Protein AF-A0A6S7IQY2-F1 (afdb_monomer)

Structure (mmCIF, N/CA/C/O backbone):
data_AF-A0A6S7IQY2-F1
#
_entry.id   AF-A0A6S7IQY2-F1
#
loop_
_atom_site.group_PDB
_atom_site.id
_atom_site.type_symbol
_atom_site.label_atom_id
_atom_site.label_alt_id
_atom_site.label_comp_id
_atom_site.label_asym_id
_atom_site.label_entity_id
_atom_site.label_seq_id
_atom_site.pdbx_PDB_ins_code
_atom_site.Cartn_x
_atom_site.Cartn_y
_atom_site.Cartn_z
_atom_site.occupancy
_atom_site.B_iso_or_equiv
_atom_site.auth_seq_id
_atom_site.auth_comp_id
_atom_site.auth_asym_id
_atom_site.auth_atom_id
_atom_site.pdbx_PDB_model_num
ATOM 1 N N . ASN A 1 1 ? -14.736 22.267 6.119 1.00 35.53 1 ASN A N 1
ATOM 2 C CA . ASN A 1 1 ? -13.505 21.444 6.085 1.00 35.53 1 ASN A CA 1
ATOM 3 C C . ASN A 1 1 ? -13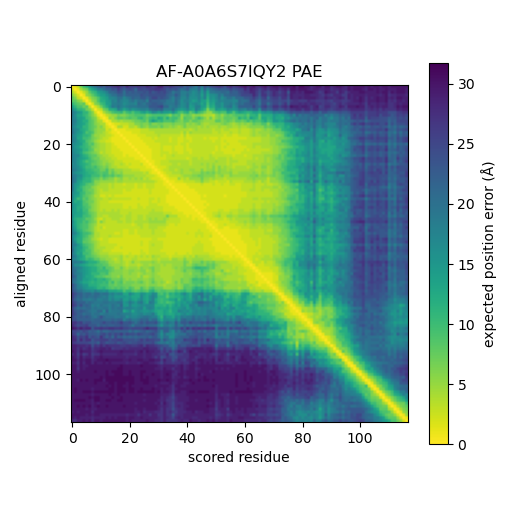.407 20.622 7.362 1.00 35.53 1 ASN A C 1
ATOM 5 O O . ASN A 1 1 ? -12.693 20.996 8.280 1.00 35.53 1 ASN A O 1
ATOM 9 N N . GLY A 1 2 ? -14.221 19.568 7.465 1.00 40.78 2 GLY A N 1
ATOM 10 C CA . GLY A 1 2 ? -14.308 18.731 8.662 1.00 40.78 2 GLY A CA 1
ATOM 11 C C . GLY A 1 2 ? -13.329 17.567 8.579 1.00 40.78 2 GLY A C 1
ATOM 12 O O . GLY A 1 2 ? -13.405 16.762 7.654 1.00 40.78 2 GLY A O 1
ATOM 13 N N . PHE A 1 3 ? -12.410 17.485 9.535 1.00 45.97 3 PHE A N 1
ATOM 14 C CA . PHE A 1 3 ? -11.547 16.324 9.718 1.00 45.97 3 PHE A CA 1
ATOM 15 C C . PHE A 1 3 ? -12.409 15.191 10.295 1.00 45.97 3 PHE A C 1
ATOM 17 O O . PHE A 1 3 ? -12.809 15.236 11.458 1.00 45.97 3 PHE A O 1
ATOM 24 N N . VAL A 1 4 ? -12.781 14.213 9.465 1.00 56.44 4 VAL A N 1
ATOM 25 C CA . VAL A 1 4 ? -13.606 13.074 9.889 1.00 56.44 4 VAL A CA 1
ATOM 26 C C . VAL A 1 4 ? -12.764 12.185 10.803 1.00 56.44 4 VAL A C 1
ATOM 28 O O . VAL A 1 4 ? -11.882 11.456 10.348 1.00 56.44 4 VAL A O 1
ATOM 31 N N . PHE A 1 5 ? -13.028 12.236 12.108 1.00 50.81 5 PHE A N 1
ATOM 32 C CA . PHE A 1 5 ? -12.483 11.268 13.054 1.00 50.81 5 PHE A CA 1
ATOM 33 C C . PHE A 1 5 ? -13.099 9.899 12.759 1.00 50.81 5 PHE A C 1
ATOM 35 O O . PHE A 1 5 ? -14.252 9.627 13.087 1.00 50.81 5 PHE A O 1
ATOM 42 N N . ILE A 1 6 ? -12.329 9.024 12.116 1.00 59.34 6 ILE A N 1
ATOM 43 C CA . ILE A 1 6 ? -12.748 7.647 11.863 1.00 59.34 6 ILE A CA 1
ATOM 44 C C . ILE A 1 6 ? -12.847 6.926 13.213 1.00 59.34 6 ILE A C 1
ATOM 46 O O . ILE A 1 6 ? -11.832 6.697 13.877 1.00 59.34 6 ILE A O 1
ATOM 50 N N . SER A 1 7 ? -14.070 6.573 13.623 1.00 58.72 7 SER A N 1
ATOM 51 C CA . SER A 1 7 ? -14.320 5.878 14.889 1.00 58.72 7 SER A CA 1
ATOM 52 C C . SER A 1 7 ? -13.473 4.602 14.978 1.00 58.72 7 SER A C 1
ATOM 54 O O . SER A 1 7 ? -13.370 3.823 14.022 1.00 58.72 7 SER A O 1
ATOM 56 N N . LYS A 1 8 ? -12.834 4.368 16.131 1.00 62.19 8 LYS A N 1
ATOM 57 C CA . LYS A 1 8 ? -12.002 3.184 16.389 1.00 62.19 8 LYS A CA 1
ATOM 58 C C . LYS A 1 8 ? -12.862 1.936 16.647 1.00 62.19 8 LYS A C 1
ATOM 60 O O . LYS A 1 8 ? -12.675 1.263 17.643 1.00 62.19 8 LYS A O 1
ATOM 65 N N . GLY A 1 9 ? -13.779 1.581 15.749 1.00 63.12 9 GLY A N 1
ATOM 66 C CA . GLY A 1 9 ? -14.536 0.330 15.892 1.00 63.12 9 GLY A CA 1
ATOM 67 C C . GLY A 1 9 ? -15.196 -0.181 14.621 1.00 63.12 9 GLY A C 1
ATOM 68 O O . GLY A 1 9 ? -15.181 -1.382 14.381 1.00 63.12 9 GLY A O 1
ATOM 69 N N . THR A 1 10 ? -15.694 0.709 13.764 1.00 77.56 10 THR A N 1
ATOM 70 C CA . THR A 1 10 ? -16.514 0.299 12.620 1.00 77.56 10 THR A CA 1
ATOM 71 C C . THR A 1 10 ? -15.724 0.298 11.312 1.00 77.56 10 THR A C 1
ATOM 73 O O . THR A 1 10 ? -14.963 1.225 11.025 1.00 77.56 10 THR A O 1
ATOM 76 N N . PHE A 1 11 ? -15.863 -0.774 10.529 1.00 80.62 11 PHE A N 1
ATOM 77 C CA . PHE A 1 11 ? -15.426 -0.802 9.132 1.00 80.62 11 PHE A CA 1
ATOM 78 C C . PHE A 1 11 ? -16.517 -0.184 8.256 1.00 80.62 11 PHE A C 1
ATOM 80 O O . PHE A 1 11 ? -17.704 -0.325 8.546 1.00 80.62 11 PHE A O 1
ATOM 87 N N . SER A 1 12 ? -16.120 0.507 7.191 1.00 79.81 12 SER A N 1
ATOM 88 C CA . SER A 1 12 ? -17.066 1.075 6.232 1.00 79.81 12 SER A CA 1
ATOM 89 C C . SER A 1 12 ? -17.732 -0.043 5.429 1.00 79.81 12 SER A C 1
ATOM 91 O O . SER A 1 12 ? -17.045 -0.933 4.924 1.00 79.81 12 SER A O 1
ATOM 93 N N . ASN A 1 13 ? -19.054 0.032 5.262 1.00 81.44 13 ASN A N 1
ATOM 94 C CA . ASN A 1 13 ? -19.817 -0.892 4.424 1.00 81.44 13 ASN A CA 1
ATOM 95 C C . ASN A 1 13 ? -19.699 -0.512 2.936 1.00 81.44 13 ASN A C 1
ATOM 97 O O . ASN A 1 13 ? -20.668 -0.090 2.314 1.00 81.44 13 ASN A O 1
ATOM 101 N N . ILE A 1 14 ? -18.483 -0.580 2.394 1.00 83.94 14 ILE A N 1
ATOM 102 C CA . ILE A 1 14 ? -18.216 -0.393 0.962 1.00 83.94 14 ILE A CA 1
ATOM 103 C C . ILE A 1 14 ? -18.376 -1.733 0.236 1.00 83.94 14 ILE A C 1
ATOM 105 O O . ILE A 1 14 ? -17.940 -2.761 0.771 1.00 83.94 14 ILE A O 1
ATOM 109 N N . SER A 1 15 ? -18.978 -1.744 -0.957 1.00 86.56 15 SER A N 1
ATOM 110 C CA . SER A 1 15 ? -19.044 -2.956 -1.785 1.00 86.56 15 SER A CA 1
ATOM 111 C C . SER A 1 15 ? -17.676 -3.287 -2.387 1.00 86.56 15 SER A C 1
ATOM 113 O O . SER A 1 15 ? -16.805 -2.423 -2.510 1.00 86.56 15 SER A O 1
ATOM 115 N N . ASP A 1 16 ? -17.457 -4.555 -2.729 1.00 86.69 16 ASP A N 1
ATOM 116 C CA . ASP A 1 16 ? -16.196 -4.982 -3.340 1.00 86.69 16 ASP A CA 1
ATOM 117 C C . ASP A 1 16 ? -15.983 -4.361 -4.730 1.00 86.69 16 ASP A C 1
ATOM 119 O O . ASP A 1 16 ? -14.845 -4.041 -5.063 1.00 86.69 16 ASP A O 1
ATOM 123 N N . ASP A 1 17 ? -17.050 -4.099 -5.489 1.00 87.62 17 ASP A N 1
ATOM 124 C CA . ASP A 1 17 ? -16.963 -3.478 -6.820 1.00 87.62 17 ASP A CA 1
ATOM 125 C C . ASP A 1 17 ? -16.560 -2.000 -6.741 1.00 87.62 17 ASP A C 1
ATOM 127 O O . ASP A 1 17 ? -15.713 -1.525 -7.497 1.00 87.62 17 ASP A O 1
ATOM 131 N N . GLN A 1 18 ? -17.121 -1.262 -5.775 1.00 87.81 18 GLN A N 1
ATOM 132 C CA . GLN A 1 18 ? -16.736 0.131 -5.534 1.00 87.81 18 GLN A CA 1
ATOM 133 C C . GLN A 1 18 ? -15.293 0.235 -5.040 1.00 87.81 18 GLN A C 1
ATOM 135 O O . GLN A 1 18 ? -14.569 1.163 -5.407 1.00 87.81 18 GLN A O 1
ATOM 140 N N . LEU A 1 19 ? -14.869 -0.719 -4.208 1.00 90.50 19 LEU A N 1
ATOM 141 C CA . LEU A 1 19 ? -13.491 -0.797 -3.745 1.00 90.50 19 LEU A CA 1
ATOM 142 C C . LEU A 1 19 ? -12.529 -1.061 -4.911 1.00 90.50 19 LEU A C 1
ATOM 144 O O . LEU A 1 19 ? -11.493 -0.406 -4.989 1.00 90.50 19 LEU A O 1
ATOM 148 N N . ASP A 1 20 ? -12.880 -1.972 -5.818 1.00 91.00 20 ASP A N 1
ATOM 149 C CA . ASP A 1 20 ? -12.059 -2.298 -6.985 1.00 91.00 20 ASP A CA 1
ATOM 150 C C . ASP A 1 20 ? -11.898 -1.127 -7.936 1.00 91.00 20 ASP A C 1
ATOM 152 O O . ASP A 1 20 ? -10.788 -0.889 -8.406 1.00 91.00 20 ASP A O 1
ATOM 156 N N . GLU A 1 21 ? -12.965 -0.368 -8.182 1.00 90.81 21 GLU A N 1
ATOM 157 C CA . GLU A 1 21 ? -12.895 0.801 -9.054 1.00 90.81 21 GLU A CA 1
ATOM 158 C C . GLU A 1 21 ? -11.980 1.884 -8.463 1.00 90.81 21 GLU A C 1
ATOM 160 O O . GLU A 1 21 ? -11.104 2.407 -9.155 1.00 90.81 21 GLU A O 1
ATOM 165 N 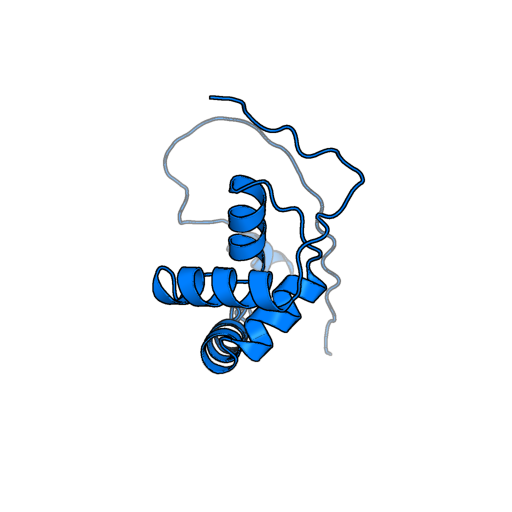N . LEU A 1 22 ? -12.094 2.155 -7.158 1.00 89.38 22 LEU A N 1
ATOM 166 C CA . LEU A 1 22 ? -11.196 3.080 -6.457 1.00 89.38 22 LEU A CA 1
ATOM 167 C C . LEU A 1 22 ? -9.738 2.609 -6.504 1.00 89.38 22 LEU A C 1
ATOM 169 O O . LEU A 1 22 ? -8.824 3.410 -6.721 1.00 89.38 22 LEU A O 1
ATOM 173 N N . VAL A 1 23 ? -9.509 1.310 -6.299 1.00 89.44 23 VAL A N 1
ATOM 174 C CA . VAL A 1 23 ? -8.174 0.708 -6.368 1.00 89.44 23 VAL A CA 1
ATOM 175 C C . VAL A 1 23 ? -7.625 0.779 -7.791 1.00 89.44 23 VAL A C 1
ATOM 177 O O . VAL A 1 23 ? -6.453 1.103 -7.954 1.00 89.44 23 VAL A O 1
ATOM 180 N N . ARG A 1 24 ? -8.447 0.549 -8.819 1.00 89.56 24 ARG A N 1
ATOM 181 C CA . ARG A 1 24 ? -8.058 0.621 -10.236 1.00 89.56 24 ARG A CA 1
ATOM 182 C C . ARG A 1 24 ? -7.608 2.021 -10.626 1.00 89.56 24 ARG A C 1
ATOM 184 O O . ARG A 1 24 ? -6.530 2.171 -11.195 1.00 89.56 24 ARG A O 1
ATOM 191 N N . GLN A 1 25 ? -8.394 3.031 -10.260 1.00 89.12 25 GLN A N 1
ATOM 192 C CA . GLN A 1 25 ? -8.053 4.436 -10.490 1.00 89.12 25 GLN A CA 1
ATOM 193 C C . GLN A 1 25 ? -6.747 4.803 -9.776 1.00 89.12 25 GLN A C 1
ATOM 195 O O . GLN A 1 25 ? -5.793 5.261 -10.400 1.00 89.12 25 GLN A O 1
ATOM 200 N N . THR A 1 26 ? -6.650 4.483 -8.483 1.00 86.94 26 THR A N 1
ATOM 201 C CA . THR A 1 26 ? -5.469 4.819 -7.674 1.00 86.94 26 THR A CA 1
ATOM 202 C C . THR A 1 26 ? -4.207 4.091 -8.149 1.00 86.94 26 THR A C 1
ATOM 204 O O . THR A 1 26 ? -3.116 4.655 -8.107 1.00 86.94 26 THR A O 1
ATOM 207 N N . SER A 1 27 ? -4.324 2.842 -8.607 1.00 85.81 27 SER A N 1
ATOM 208 C CA . SER A 1 27 ? -3.198 2.081 -9.160 1.00 85.81 27 SER A CA 1
ATOM 209 C C . SER A 1 27 ? -2.698 2.656 -10.487 1.00 85.81 27 SER A C 1
ATOM 211 O O . SER A 1 27 ? -1.498 2.585 -10.745 1.00 85.81 27 SER A O 1
ATOM 213 N N . SER A 1 28 ? -3.585 3.245 -11.299 1.00 84.06 28 SER A N 1
ATOM 214 C CA . SER A 1 28 ? -3.202 3.962 -12.523 1.00 84.06 28 SER A CA 1
ATOM 215 C C . SER A 1 28 ? -2.397 5.222 -12.200 1.00 84.06 28 SER A C 1
ATOM 217 O O . SER A 1 28 ? -1.349 5.455 -12.799 1.00 84.06 28 SER A O 1
ATOM 219 N N . ASP A 1 29 ? -2.842 6.000 -11.212 1.00 87.44 29 ASP A N 1
ATOM 220 C CA . ASP A 1 29 ? -2.150 7.225 -10.791 1.00 87.44 29 ASP A CA 1
ATOM 221 C C . ASP A 1 29 ? -0.823 6.921 -10.077 1.00 87.44 29 ASP A C 1
ATOM 223 O O . ASP A 1 29 ? 0.162 7.661 -10.176 1.00 87.44 29 ASP A O 1
ATOM 227 N N . HIS A 1 30 ? -0.788 5.821 -9.322 1.00 83.00 30 HIS A N 1
ATOM 228 C CA . HIS A 1 30 ? 0.315 5.466 -8.440 1.00 83.00 30 HIS A CA 1
ATOM 229 C C . HIS A 1 30 ? 0.671 3.969 -8.526 1.00 83.00 30 HIS A C 1
ATOM 231 O O . HIS A 1 30 ? 0.363 3.198 -7.610 1.00 83.00 30 HIS A O 1
ATOM 237 N N . PRO A 1 31 ? 1.449 3.541 -9.539 1.00 79.50 31 PRO A N 1
ATOM 238 C CA . PRO A 1 31 ? 1.771 2.122 -9.764 1.00 79.50 31 PRO A CA 1
ATOM 239 C C . PRO A 1 31 ? 2.574 1.469 -8.621 1.00 79.50 31 PRO A C 1
ATOM 241 O O . PRO A 1 31 ? 2.627 0.246 -8.474 1.00 79.50 31 PRO A O 1
ATOM 244 N N . ASN A 1 32 ? 3.200 2.274 -7.760 1.00 80.69 32 ASN A N 1
ATOM 245 C CA . ASN A 1 32 ? 3.989 1.798 -6.622 1.00 80.69 32 ASN A CA 1
ATOM 246 C C . ASN A 1 32 ? 3.178 1.646 -5.322 1.00 80.69 32 ASN A C 1
ATOM 248 O O . ASN A 1 32 ? 3.744 1.262 -4.292 1.00 80.69 32 ASN A O 1
ATOM 252 N N . PHE A 1 33 ? 1.874 1.942 -5.321 1.00 85.19 33 PHE A N 1
ATOM 253 C CA . PHE A 1 33 ? 1.057 1.844 -4.113 1.00 85.19 33 PHE A CA 1
ATOM 254 C C . PHE A 1 33 ? 0.824 0.386 -3.714 1.00 85.19 33 PHE A C 1
ATOM 256 O O . PHE A 1 33 ? 0.071 -0.366 -4.321 1.00 85.19 33 PHE A O 1
ATOM 263 N N . GLY A 1 34 ? 1.479 -0.022 -2.628 1.00 84.50 34 GLY A N 1
ATOM 264 C CA . GLY A 1 34 ? 1.186 -1.284 -1.957 1.00 84.50 34 GLY A CA 1
ATOM 265 C C . GLY A 1 34 ? -0.007 -1.181 -1.002 1.00 84.50 34 GLY A C 1
ATOM 266 O O . GLY A 1 34 ? -0.521 -0.102 -0.711 1.00 84.50 34 GLY A O 1
ATOM 267 N N . ILE A 1 35 ? -0.366 -2.317 -0.400 1.00 88.00 35 ILE A N 1
ATOM 268 C CA . ILE A 1 35 ? -1.501 -2.466 0.535 1.00 88.00 35 ILE A CA 1
ATOM 269 C C . ILE A 1 35 ? -1.498 -1.401 1.650 1.00 88.00 35 ILE A C 1
ATOM 271 O O . ILE A 1 35 ? -2.548 -0.889 2.028 1.00 88.00 35 ILE A O 1
ATOM 275 N N . ARG A 1 36 ? -0.321 -1.051 2.194 1.00 88.00 36 ARG A N 1
ATOM 276 C CA . ARG A 1 36 ? -0.203 -0.058 3.278 1.00 88.00 36 ARG A CA 1
ATOM 277 C C . ARG A 1 36 ? -0.553 1.357 2.811 1.00 88.00 36 ARG A C 1
ATOM 279 O O . ARG A 1 36 ? -1.252 2.057 3.536 1.00 88.00 36 ARG A O 1
ATOM 286 N N . MET A 1 37 ? -0.088 1.747 1.625 1.00 89.81 37 MET A N 1
ATOM 287 C CA . MET A 1 37 ? -0.381 3.060 1.042 1.00 89.81 37 MET A CA 1
ATOM 288 C C . MET A 1 37 ? -1.846 3.149 0.635 1.00 89.81 37 MET A C 1
ATOM 290 O O . MET A 1 37 ? -2.513 4.107 1.003 1.00 89.81 37 MET A O 1
ATOM 294 N N . MET A 1 38 ? -2.370 2.099 -0.004 1.00 90.12 38 MET A N 1
ATOM 295 C CA . MET A 1 38 ? -3.779 2.027 -0.387 1.00 90.12 38 MET A CA 1
ATOM 296 C C . MET A 1 38 ? -4.705 2.139 0.831 1.00 90.12 38 MET A C 1
ATOM 298 O O . MET A 1 38 ? -5.669 2.895 0.820 1.00 90.12 38 MET A O 1
ATOM 302 N N . LYS A 1 39 ? -4.367 1.467 1.939 1.00 90.56 39 LYS A N 1
ATOM 303 C CA . LYS A 1 39 ? -5.099 1.614 3.203 1.00 90.56 39 LYS A CA 1
ATOM 304 C C . LYS A 1 39 ? -5.082 3.056 3.718 1.00 90.56 39 LYS A C 1
ATOM 306 O O . LYS A 1 39 ? -6.123 3.546 4.137 1.00 90.56 39 LYS A O 1
ATOM 311 N N . GLY A 1 40 ? -3.925 3.719 3.697 1.00 89.88 40 GLY A N 1
ATOM 312 C CA . GLY A 1 40 ? -3.803 5.116 4.123 1.00 89.88 40 GLY A CA 1
ATOM 313 C C . GLY A 1 40 ? -4.593 6.077 3.231 1.00 89.88 40 GLY A C 1
ATOM 314 O O . GLY A 1 40 ? -5.249 6.977 3.743 1.00 89.88 40 GLY A O 1
ATOM 315 N N . TYR A 1 41 ? -4.590 5.843 1.919 1.00 90.12 41 TYR A N 1
ATOM 316 C CA . TYR A 1 41 ? -5.372 6.608 0.948 1.00 90.12 41 TYR A CA 1
ATOM 317 C C . TYR A 1 41 ? -6.881 6.445 1.170 1.00 90.12 41 TYR A C 1
ATOM 319 O O . TYR A 1 41 ? -7.617 7.422 1.251 1.00 90.12 41 TYR A O 1
ATOM 327 N N . LEU A 1 42 ? -7.352 5.210 1.354 1.00 89.31 42 LEU A N 1
ATOM 328 C CA . LEU A 1 42 ? -8.758 4.959 1.671 1.00 89.31 42 LEU A CA 1
ATOM 329 C C . LEU A 1 42 ? -9.149 5.636 2.991 1.00 89.31 42 LEU A C 1
ATOM 331 O O . LEU A 1 42 ? -10.191 6.282 3.062 1.00 89.31 42 LEU A O 1
ATOM 335 N N . GLN A 1 43 ? -8.276 5.583 4.001 1.00 89.31 43 GLN A N 1
ATOM 336 C CA . GLN A 1 43 ? -8.492 6.272 5.272 1.00 89.31 43 GLN A CA 1
ATOM 337 C C . GLN A 1 43 ? -8.533 7.797 5.117 1.00 89.31 43 GLN A C 1
ATOM 339 O O . GLN A 1 43 ? -9.386 8.429 5.731 1.00 89.31 43 GLN A O 1
ATOM 344 N N . SER A 1 44 ? -7.683 8.407 4.286 1.00 87.25 44 SER A N 1
ATOM 345 C CA . SER A 1 44 ? -7.741 9.858 4.051 1.00 87.25 44 SER A CA 1
ATOM 346 C C . SER A 1 44 ? -9.018 10.283 3.319 1.00 87.25 44 SER A C 1
ATOM 348 O O . SER A 1 44 ? -9.499 11.395 3.521 1.00 87.25 44 SER A O 1
ATOM 350 N N . LYS A 1 45 ? -9.613 9.379 2.532 1.00 85.62 45 LYS A N 1
ATOM 351 C CA . LYS A 1 45 ? -10.933 9.543 1.904 1.00 85.62 45 LYS A CA 1
ATOM 352 C C . LYS A 1 45 ? -12.112 9.235 2.841 1.00 85.62 45 LYS A C 1
ATOM 354 O O . LYS A 1 45 ? -13.255 9.385 2.427 1.00 85.62 45 LYS A O 1
ATOM 359 N N . GLY A 1 46 ? -11.858 8.815 4.083 1.00 86.38 46 GLY A N 1
ATOM 360 C CA . GLY A 1 46 ? -12.888 8.473 5.072 1.00 86.38 46 GLY A CA 1
ATOM 361 C C . GLY A 1 46 ? -13.356 7.013 5.040 1.00 86.38 46 GLY A C 1
ATOM 362 O O . GLY A 1 46 ? -14.219 6.627 5.828 1.00 86.38 46 GLY A O 1
ATOM 363 N N . TRP A 1 47 ? -12.768 6.173 4.187 1.00 87.12 47 TRP A N 1
ATOM 364 C CA . TRP A 1 47 ? -13.090 4.752 4.080 1.00 87.12 47 TRP A CA 1
ATOM 365 C C . TRP A 1 47 ? -12.182 3.910 4.976 1.00 87.12 47 TRP A C 1
ATOM 367 O O . TRP A 1 47 ? -10.959 3.864 4.818 1.00 87.12 47 TRP A O 1
ATOM 377 N N . ARG A 1 48 ? -12.780 3.164 5.906 1.00 87.25 48 ARG A N 1
ATOM 378 C CA . ARG A 1 48 ? -12.061 2.209 6.751 1.00 87.25 48 ARG A CA 1
ATOM 379 C C . ARG A 1 48 ? -12.336 0.789 6.290 1.00 87.25 48 ARG A C 1
ATOM 381 O O . ARG A 1 48 ? -13.303 0.162 6.708 1.00 87.25 48 ARG A O 1
ATOM 388 N N . VAL A 1 49 ? -11.436 0.269 5.467 1.00 88.56 49 VAL A N 1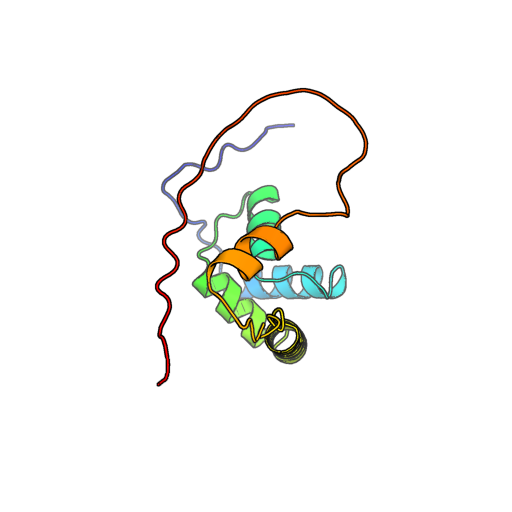
ATOM 389 C CA . VAL A 1 49 ? -11.543 -1.077 4.893 1.00 88.56 49 VAL A CA 1
ATOM 390 C C . VAL A 1 49 ? -10.567 -2.033 5.583 1.00 88.56 49 VAL A C 1
ATOM 392 O O . VAL A 1 49 ? -9.478 -1.646 6.025 1.00 88.56 49 VAL A O 1
ATOM 395 N N . GLN A 1 50 ? -10.970 -3.297 5.709 1.00 89.50 50 GLN A N 1
ATOM 396 C CA . GLN A 1 50 ? -10.112 -4.367 6.212 1.00 89.50 50 GLN A CA 1
ATOM 397 C C . GLN A 1 50 ? -8.914 -4.588 5.283 1.00 89.50 50 GLN A C 1
ATOM 399 O O . GLN A 1 50 ? -9.007 -4.453 4.063 1.00 89.50 50 GLN A O 1
ATOM 404 N N . ARG A 1 51 ? -7.770 -4.962 5.865 1.00 89.50 51 ARG A N 1
ATOM 405 C CA . ARG A 1 51 ? -6.539 -5.200 5.099 1.00 89.50 51 ARG A CA 1
ATOM 406 C C . ARG A 1 51 ? -6.721 -6.315 4.066 1.00 89.50 51 ARG A C 1
ATOM 408 O O . ARG A 1 51 ? -6.202 -6.184 2.961 1.00 89.50 51 ARG A O 1
ATOM 415 N N . ASP A 1 52 ? -7.447 -7.369 4.423 1.00 89.50 52 ASP A N 1
ATOM 416 C CA . ASP A 1 52 ? -7.652 -8.525 3.551 1.00 89.50 52 ASP A CA 1
ATOM 417 C C . ASP A 1 52 ? -8.519 -8.175 2.343 1.00 89.50 52 ASP A C 1
ATOM 419 O O . ASP A 1 52 ? -8.146 -8.514 1.226 1.00 89.50 52 ASP A O 1
ATOM 423 N N . ARG A 1 53 ? -9.574 -7.368 2.519 1.00 91.62 53 ARG A N 1
ATOM 424 C CA . ARG A 1 53 ? -10.384 -6.858 1.397 1.00 91.62 53 ARG A CA 1
ATOM 425 C C . ARG A 1 53 ? -9.563 -6.008 0.426 1.00 91.62 53 ARG A C 1
ATOM 427 O O . ARG A 1 53 ? -9.630 -6.219 -0.779 1.0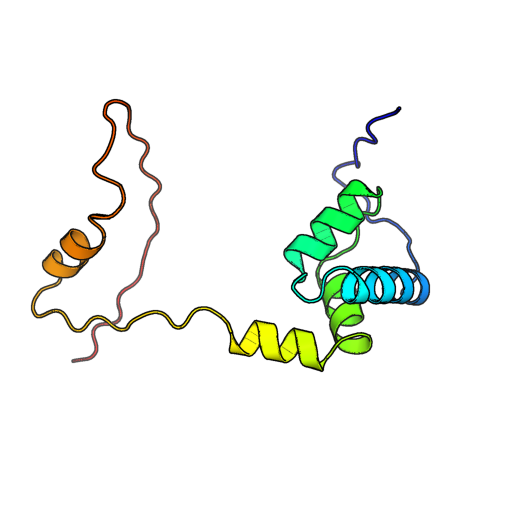0 91.62 53 ARG A O 1
ATOM 434 N N . ILE A 1 54 ? -8.705 -5.120 0.939 1.00 90.12 54 ILE A N 1
ATOM 435 C CA . ILE A 1 54 ? -7.782 -4.327 0.101 1.00 90.12 54 ILE A CA 1
ATOM 436 C C . ILE A 1 54 ? -6.809 -5.244 -0.655 1.00 90.12 54 ILE A C 1
ATOM 438 O O . ILE A 1 54 ? -6.504 -5.005 -1.821 1.00 90.12 54 IL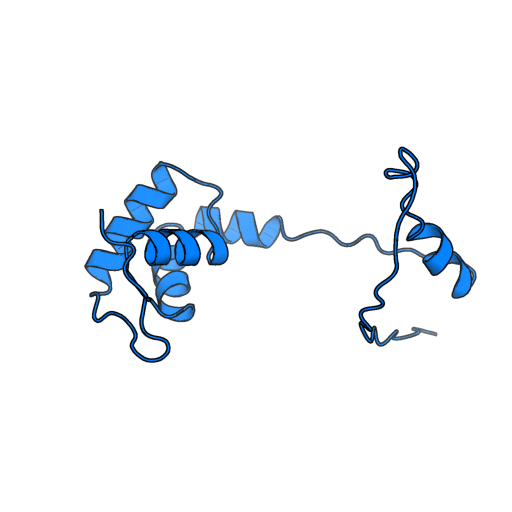E A O 1
ATOM 442 N N . ARG A 1 55 ? -6.307 -6.299 -0.002 1.00 89.69 55 ARG A N 1
ATOM 443 C CA . ARG A 1 55 ? -5.417 -7.282 -0.632 1.00 89.69 55 ARG A CA 1
ATOM 444 C C . ARG A 1 55 ? -6.132 -8.052 -1.745 1.00 89.69 55 ARG A C 1
ATOM 446 O O . ARG A 1 55 ? -5.548 -8.190 -2.814 1.00 89.69 55 ARG A O 1
ATOM 453 N N . CYS A 1 56 ? -7.352 -8.531 -1.509 1.00 90.38 56 CYS A N 1
ATOM 454 C CA . CYS A 1 56 ? -8.157 -9.229 -2.513 1.00 90.38 56 CYS A CA 1
ATOM 455 C C . CYS A 1 56 ? -8.490 -8.319 -3.701 1.00 90.38 56 CYS A C 1
ATOM 457 O O . CYS A 1 56 ? -8.342 -8.735 -4.844 1.00 90.38 56 CYS A O 1
ATOM 459 N N . SER A 1 57 ? -8.857 -7.064 -3.441 1.00 90.88 57 SER A N 1
ATOM 460 C CA . SER A 1 57 ? -9.093 -6.057 -4.478 1.00 90.88 57 SER A CA 1
ATOM 461 C C . SER A 1 57 ? -7.847 -5.817 -5.340 1.00 90.88 57 SER A C 1
ATOM 463 O O . SER A 1 57 ? -7.888 -5.976 -6.555 1.00 90.88 57 SER A O 1
ATOM 465 N N . LEU A 1 58 ? -6.686 -5.576 -4.719 1.00 88.81 58 LEU A N 1
ATOM 466 C CA . LEU A 1 58 ? -5.420 -5.424 -5.449 1.00 88.81 58 LEU A CA 1
ATOM 467 C C . LEU A 1 58 ? -5.031 -6.674 -6.253 1.00 88.81 58 LEU A C 1
ATOM 469 O O . LEU A 1 58 ? -4.456 -6.535 -7.325 1.00 88.81 58 LEU A O 1
ATOM 473 N N . LEU A 1 59 ? -5.323 -7.879 -5.754 1.00 88.69 59 LEU A N 1
ATOM 474 C CA . LEU A 1 59 ? -5.081 -9.128 -6.486 1.00 88.69 59 LEU A CA 1
ATOM 475 C C . LEU A 1 59 ? -5.969 -9.258 -7.730 1.00 88.69 59 LEU A C 1
ATOM 477 O O . LEU A 1 59 ? -5.496 -9.762 -8.743 1.00 88.69 59 LEU A O 1
ATOM 481 N N . ARG A 1 60 ? -7.231 -8.815 -7.654 1.00 87.69 60 ARG A N 1
ATOM 482 C CA . ARG A 1 60 ? -8.167 -8.832 -8.789 1.00 87.69 60 ARG A CA 1
ATOM 483 C C . ARG A 1 60 ? -7.811 -7.780 -9.836 1.00 87.69 60 ARG A C 1
ATOM 485 O O . ARG A 1 60 ? -7.840 -8.077 -11.024 1.00 87.69 60 ARG A O 1
ATOM 492 N N . THR A 1 61 ? -7.450 -6.578 -9.394 1.00 86.94 61 THR A N 1
ATOM 493 C CA . THR A 1 61 ? -7.240 -5.423 -10.277 1.00 86.94 61 THR A CA 1
ATOM 494 C C . THR A 1 61 ? -5.819 -5.331 -10.842 1.00 86.94 61 THR A C 1
ATOM 496 O O . THR A 1 61 ? -5.645 -4.954 -11.996 1.00 86.94 61 THR A O 1
ATOM 499 N N . ASP A 1 62 ? -4.793 -5.651 -10.046 1.00 82.88 62 ASP A N 1
ATOM 500 C CA . ASP A 1 62 ? -3.374 -5.526 -10.422 1.00 82.88 62 ASP A CA 1
ATOM 501 C C . ASP A 1 62 ? -2.539 -6.718 -9.900 1.00 82.88 62 ASP A C 1
ATOM 503 O O . ASP A 1 62 ? -1.692 -6.570 -9.006 1.00 82.88 62 ASP A O 1
ATOM 507 N N . PRO A 1 63 ? -2.750 -7.933 -10.441 1.00 80.81 63 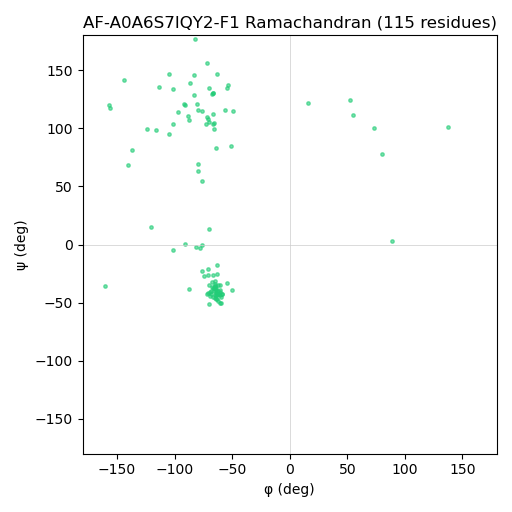PRO A N 1
ATOM 508 C CA . PRO A 1 63 ? -1.983 -9.105 -10.029 1.00 80.81 63 PRO A CA 1
ATOM 509 C C . PRO A 1 63 ? -0.491 -8.961 -10.367 1.00 80.81 63 PRO A C 1
ATOM 511 O O . PRO A 1 63 ? 0.367 -9.345 -9.568 1.00 80.81 63 PRO A O 1
ATOM 514 N N . ILE A 1 64 ? -0.163 -8.361 -11.516 1.00 80.81 64 ILE A N 1
ATOM 515 C CA . ILE A 1 64 ? 1.216 -8.236 -12.011 1.00 80.81 64 ILE A CA 1
ATOM 516 C C . ILE A 1 64 ? 2.013 -7.253 -11.151 1.00 80.81 64 ILE A C 1
ATOM 518 O O . ILE A 1 64 ? 3.088 -7.603 -10.658 1.00 80.81 64 ILE A O 1
ATOM 522 N N . GLY A 1 65 ? 1.495 -6.045 -10.915 1.00 78.25 65 GLY A N 1
ATOM 523 C CA . GLY A 1 65 ? 2.169 -5.052 -10.086 1.00 78.25 65 GLY A CA 1
ATOM 524 C C . GLY A 1 65 ? 2.290 -5.516 -8.638 1.00 78.25 65 GLY A C 1
ATOM 525 O O . GLY A 1 65 ? 3.312 -5.278 -7.988 1.00 78.25 65 GLY A O 1
ATOM 526 N N . LEU A 1 66 ? 1.313 -6.271 -8.124 1.00 79.06 66 LEU A N 1
ATOM 527 C CA . LEU A 1 66 ? 1.423 -6.887 -6.803 1.00 79.06 66 LEU A CA 1
ATOM 528 C C . LEU A 1 66 ? 2.567 -7.909 -6.745 1.00 79.06 66 LEU A C 1
ATOM 530 O O . LEU A 1 66 ? 3.377 -7.851 -5.814 1.00 79.06 66 LEU A O 1
ATOM 534 N N . MET A 1 67 ? 2.673 -8.795 -7.739 1.00 79.25 67 MET A N 1
ATOM 535 C CA . MET A 1 67 ? 3.760 -9.774 -7.820 1.00 79.25 67 MET A CA 1
ATOM 536 C C . MET A 1 67 ? 5.127 -9.106 -7.964 1.00 79.25 67 MET A C 1
ATOM 538 O O . MET A 1 67 ? 6.051 -9.473 -7.241 1.00 79.25 67 MET A O 1
ATOM 542 N N . GLN A 1 68 ? 5.261 -8.084 -8.811 1.00 80.31 68 GLN A N 1
ATOM 543 C CA . GLN A 1 68 ? 6.507 -7.323 -8.950 1.00 80.31 68 GLN A CA 1
ATOM 544 C C . GLN A 1 68 ? 6.926 -6.676 -7.625 1.00 80.31 68 GLN A C 1
ATOM 546 O O . GLN A 1 68 ? 8.094 -6.737 -7.234 1.00 80.31 68 GLN A O 1
ATOM 551 N N . ARG A 1 69 ? 5.973 -6.100 -6.880 1.00 78.75 69 ARG A N 1
ATOM 552 C CA . ARG A 1 69 ? 6.229 -5.521 -5.551 1.00 78.75 69 ARG A CA 1
ATOM 553 C C . ARG A 1 69 ? 6.649 -6.585 -4.533 1.00 78.75 69 ARG A C 1
ATOM 555 O O . ARG A 1 69 ? 7.519 -6.315 -3.707 1.00 78.75 69 ARG A O 1
ATOM 562 N N . TRP A 1 70 ? 6.071 -7.786 -4.588 1.00 77.56 70 TRP A N 1
ATOM 563 C CA . TRP A 1 70 ? 6.480 -8.909 -3.736 1.00 77.56 70 TRP A CA 1
ATOM 564 C C . TRP A 1 70 ? 7.859 -9.455 -4.104 1.00 77.56 70 TRP A C 1
ATOM 566 O O . TRP A 1 70 ? 8.663 -9.704 -3.212 1.00 77.56 70 TRP A O 1
ATOM 576 N N . GLN A 1 71 ? 8.171 -9.578 -5.392 1.00 76.06 71 GLN A N 1
ATOM 577 C CA . GLN A 1 71 ? 9.493 -9.996 -5.865 1.00 76.06 71 GLN A CA 1
ATOM 578 C C . GLN A 1 71 ? 10.580 -8.974 -5.515 1.00 76.06 71 GLN A C 1
ATOM 580 O O . GLN A 1 71 ? 11.703 -9.348 -5.181 1.00 76.06 71 GLN A O 1
ATOM 585 N N . LYS A 1 72 ? 10.245 -7.679 -5.542 1.00 71.06 72 LYS A N 1
ATOM 586 C CA . LYS A 1 72 ? 11.136 -6.582 -5.139 1.00 71.06 72 LYS A CA 1
ATOM 587 C C . LYS A 1 72 ? 11.275 -6.446 -3.615 1.00 71.06 72 LYS A C 1
ATOM 589 O O . LYS A 1 72 ? 11.999 -5.562 -3.153 1.00 71.06 72 LYS A O 1
ATOM 594 N N . ALA A 1 73 ? 10.608 -7.289 -2.818 1.00 68.19 73 ALA A N 1
ATOM 595 C CA . ALA A 1 73 ? 10.782 -7.289 -1.371 1.00 68.19 73 ALA A CA 1
ATOM 596 C C . ALA A 1 73 ? 12.271 -7.421 -1.010 1.00 68.19 73 ALA A C 1
ATOM 598 O O . ALA A 1 73 ? 13.027 -8.162 -1.637 1.00 68.19 73 ALA A O 1
ATOM 599 N N . ILE A 1 74 ? 12.687 -6.626 -0.022 1.00 67.12 74 ILE A N 1
ATOM 600 C CA . ILE A 1 74 ? 14.087 -6.314 0.280 1.00 67.12 74 ILE A CA 1
ATOM 601 C C . ILE A 1 74 ? 14.930 -7.592 0.361 1.00 67.12 74 ILE A C 1
ATOM 603 O O . ILE A 1 74 ? 14.776 -8.391 1.288 1.00 67.12 74 ILE A O 1
ATOM 607 N N . LYS A 1 75 ? 15.880 -7.740 -0.570 1.00 69.31 75 LYS A N 1
ATOM 608 C CA . LYS A 1 75 ? 16.958 -8.726 -0.462 1.00 69.31 75 LYS A CA 1
ATOM 609 C C . LYS A 1 75 ? 17.839 -8.332 0.721 1.00 69.31 75 LYS A C 1
ATOM 611 O O . LYS A 1 75 ? 18.665 -7.425 0.615 1.00 69.31 75 LYS A O 1
ATOM 616 N N . ARG A 1 76 ? 17.633 -8.972 1.874 1.00 68.69 76 ARG A N 1
ATOM 617 C CA . ARG A 1 76 ? 18.515 -8.791 3.032 1.00 68.69 76 ARG A CA 1
ATOM 618 C C . ARG A 1 76 ? 19.880 -9.377 2.694 1.00 68.69 76 ARG A C 1
ATOM 620 O O . ARG A 1 76 ? 19.967 -10.494 2.190 1.00 68.69 76 ARG A O 1
ATOM 627 N N . ARG A 1 77 ? 20.937 -8.603 2.937 1.00 74.94 77 ARG A N 1
ATOM 628 C CA . ARG A 1 77 ? 22.307 -9.088 2.763 1.00 74.94 77 ARG A CA 1
ATOM 629 C C . ARG A 1 77 ? 22.580 -10.159 3.815 1.00 74.94 77 ARG A C 1
ATOM 631 O O . ARG A 1 77 ? 22.325 -9.929 4.994 1.00 74.94 77 ARG A O 1
ATOM 638 N N . SER A 1 78 ? 23.080 -11.310 3.376 1.00 73.75 78 SER A N 1
ATOM 639 C CA . SER A 1 78 ? 23.672 -12.291 4.281 1.00 73.75 78 SER A CA 1
ATOM 640 C C . SER A 1 78 ? 25.090 -11.827 4.591 1.00 73.75 78 SER A C 1
ATOM 642 O O . SER A 1 78 ? 25.908 -11.698 3.680 1.00 73.75 78 SER A O 1
ATOM 644 N N . TYR A 1 79 ? 25.358 -11.504 5.853 1.00 73.44 79 TYR A N 1
ATOM 645 C CA . TYR A 1 79 ? 26.697 -11.150 6.309 1.00 73.44 79 TYR A CA 1
ATOM 646 C C . TYR A 1 79 ? 27.337 -12.393 6.918 1.00 73.44 79 TYR A C 1
ATOM 648 O O . TYR A 1 79 ? 26.880 -12.876 7.951 1.00 73.44 79 TYR A O 1
ATOM 656 N N . ASN A 1 80 ? 28.394 -12.900 6.284 1.00 73.69 80 ASN A N 1
ATOM 657 C CA . ASN A 1 80 ? 29.260 -13.892 6.906 1.00 73.69 80 ASN A CA 1
ATOM 658 C C . ASN A 1 80 ? 30.340 -13.147 7.690 1.00 73.69 80 ASN A C 1
ATOM 660 O O . ASN A 1 80 ? 31.222 -12.517 7.105 1.00 73.69 80 ASN A O 1
ATOM 664 N N . VAL A 1 81 ? 30.220 -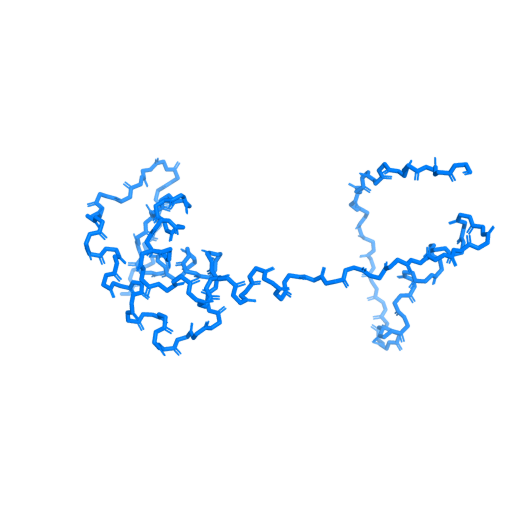13.166 9.013 1.00 70.44 81 VAL A N 1
ATOM 665 C CA . VAL A 1 81 ? 31.155 -12.505 9.913 1.00 70.44 81 VAL A CA 1
ATOM 666 C C . VAL A 1 81 ? 31.913 -13.531 10.736 1.00 70.44 81 VAL A C 1
ATOM 668 O O . VAL A 1 81 ? 31.326 -14.443 11.308 1.00 70.44 81 VAL A O 1
ATOM 671 N N . LYS A 1 82 ? 33.229 -13.340 10.857 1.00 75.19 82 LYS A N 1
ATOM 672 C CA . LYS A 1 82 ? 34.108 -14.251 11.604 1.00 75.19 82 LYS A CA 1
ATOM 673 C C . LYS A 1 82 ? 33.772 -14.312 13.103 1.00 75.19 82 LYS A C 1
ATOM 675 O O . LYS A 1 82 ? 34.058 -15.314 13.747 1.00 75.19 82 LYS A O 1
ATOM 680 N N . TYR A 1 83 ? 33.167 -13.253 13.659 1.00 75.25 83 TYR A N 1
ATOM 681 C CA . TYR A 1 83 ? 32.817 -13.161 15.081 1.00 75.25 83 TYR A CA 1
ATOM 682 C C . TYR A 1 83 ? 31.485 -12.414 15.303 1.00 75.25 83 TYR A C 1
ATOM 684 O O . TYR A 1 83 ? 31.278 -11.372 14.671 1.00 75.25 83 TYR A O 1
ATOM 692 N N . PRO A 1 84 ? 30.629 -12.832 16.262 1.00 62.38 84 PRO A N 1
ATOM 693 C CA . PRO A 1 84 ? 29.304 -12.237 16.503 1.00 62.38 84 PRO A CA 1
ATOM 694 C C . PRO A 1 84 ? 29.311 -10.719 16.746 1.00 62.38 84 PRO A C 1
ATOM 696 O O . PRO A 1 84 ? 28.395 -10.010 16.338 1.00 62.38 84 PRO A O 1
ATOM 699 N N . ARG A 1 85 ? 30.374 -10.195 17.374 1.00 62.81 85 ARG A N 1
ATOM 700 C CA . ARG A 1 85 ? 30.525 -8.764 17.699 1.00 62.81 85 ARG A CA 1
ATOM 701 C C . ARG A 1 85 ? 30.765 -7.867 16.487 1.00 62.81 85 ARG A C 1
ATOM 703 O O . ARG A 1 85 ? 30.512 -6.675 16.561 1.00 62.81 85 ARG A O 1
ATOM 710 N N . SER A 1 86 ? 31.231 -8.414 15.369 1.00 62.69 86 SER A N 1
ATOM 711 C CA . SER A 1 86 ? 31.546 -7.597 14.190 1.00 62.69 86 SER A CA 1
ATOM 712 C C . SER A 1 86 ? 30.305 -7.150 13.409 1.00 62.69 86 SER A C 1
ATOM 714 O O . SER A 1 86 ? 30.347 -6.100 12.777 1.00 62.69 86 SER A O 1
ATOM 716 N N . LEU A 1 87 ? 29.173 -7.859 13.527 1.00 66.38 87 LEU A N 1
ATOM 717 C CA . LEU A 1 87 ? 27.907 -7.426 12.925 1.00 66.38 87 LEU A CA 1
ATOM 718 C C . LEU A 1 87 ? 27.362 -6.147 13.585 1.00 66.38 87 LEU A C 1
ATOM 720 O O . LEU A 1 87 ? 26.855 -5.272 12.890 1.00 66.38 87 LEU A O 1
ATOM 724 N N . TRP A 1 88 ? 27.534 -6.003 14.904 1.00 67.00 88 TRP A N 1
ATOM 725 C CA . TRP A 1 88 ? 27.133 -4.806 15.657 1.00 67.00 88 TRP A CA 1
ATOM 726 C C . TRP A 1 88 ? 27.875 -3.548 15.194 1.00 67.00 88 TRP A C 1
ATOM 728 O O . TRP A 1 88 ? 27.287 -2.474 15.133 1.00 67.00 88 TRP A O 1
ATOM 738 N N . HIS A 1 89 ? 29.147 -3.683 14.806 1.00 64.19 89 HIS A N 1
ATOM 739 C CA . HIS A 1 89 ? 29.921 -2.573 14.247 1.00 64.19 89 HIS A CA 1
ATOM 740 C C . HIS A 1 89 ? 29.455 -2.169 12.837 1.00 64.19 89 HIS A C 1
ATOM 742 O O . HIS A 1 89 ? 29.605 -1.008 12.464 1.00 64.19 89 HIS A O 1
ATOM 748 N N . ILE A 1 90 ? 28.862 -3.092 12.068 1.00 60.12 90 ILE A N 1
ATOM 749 C CA . ILE A 1 90 ? 28.325 -2.824 10.720 1.00 60.12 90 ILE A CA 1
ATOM 750 C C . ILE A 1 90 ? 27.003 -2.038 10.786 1.00 60.12 90 ILE A C 1
ATOM 752 O O . ILE A 1 90 ? 26.712 -1.272 9.869 1.00 60.12 90 ILE A O 1
ATOM 756 N N . ASP A 1 91 ? 26.234 -2.163 11.875 1.00 58.88 91 ASP A N 1
ATOM 757 C CA . ASP A 1 91 ? 25.044 -1.328 12.124 1.00 58.88 91 ASP A CA 1
ATOM 758 C C . ASP A 1 91 ? 25.396 0.082 12.637 1.00 58.88 91 ASP A C 1
ATOM 760 O O . ASP A 1 91 ? 24.539 0.956 12.765 1.00 58.88 91 ASP A O 1
ATOM 764 N N . GLY A 1 92 ? 26.692 0.346 12.845 1.00 56.56 92 GLY A N 1
ATOM 765 C CA . GLY A 1 92 ? 27.245 1.690 12.906 1.00 56.56 92 GLY A CA 1
ATOM 766 C C . GLY A 1 92 ? 27.062 2.357 11.550 1.00 56.56 92 GLY A C 1
ATOM 767 O O . GLY A 1 92 ? 27.946 2.333 10.700 1.00 56.56 92 GLY A O 1
ATOM 768 N N . ASN A 1 93 ? 25.878 2.910 11.336 1.00 56.12 93 ASN A N 1
ATOM 769 C CA . ASN A 1 93 ? 25.452 3.671 10.182 1.00 56.12 93 ASN A CA 1
ATOM 770 C C . ASN A 1 93 ? 26.455 4.797 9.849 1.00 56.12 93 ASN A C 1
ATOM 772 O O . ASN A 1 93 ? 26.264 5.955 10.212 1.00 56.12 93 ASN A O 1
ATOM 776 N N . HIS A 1 94 ? 27.512 4.478 9.096 1.00 57.00 94 HIS A N 1
ATOM 777 C CA . HIS A 1 94 ? 28.509 5.439 8.603 1.00 57.00 94 HIS A CA 1
ATOM 778 C C . HIS A 1 94 ? 27.939 6.377 7.519 1.00 57.00 94 HIS A C 1
ATOM 780 O O . HIS A 1 94 ? 28.686 7.078 6.843 1.00 57.00 94 HIS A O 1
ATOM 786 N N . LYS A 1 95 ? 26.610 6.416 7.341 1.00 50.59 95 LYS A N 1
ATOM 787 C CA . LYS A 1 95 ? 25.918 7.404 6.506 1.00 50.59 95 LYS A CA 1
ATOM 788 C C . LYS A 1 95 ? 25.256 8.535 7.303 1.00 50.59 95 LYS A C 1
ATOM 790 O O . LYS A 1 95 ? 24.751 9.453 6.669 1.00 50.59 95 LYS A O 1
ATOM 795 N N . LEU A 1 96 ? 25.270 8.503 8.644 1.00 50.41 96 LEU A N 1
ATOM 796 C CA . LEU A 1 96 ? 24.661 9.542 9.498 1.00 50.41 96 LEU A CA 1
ATOM 797 C C . LEU A 1 96 ? 25.639 10.247 10.457 1.00 50.41 96 LEU A C 1
ATOM 799 O O . LEU A 1 96 ? 25.204 10.965 11.350 1.00 50.41 96 LEU A O 1
ATOM 803 N N . ILE A 1 97 ? 26.957 10.128 10.264 1.00 48.88 97 ILE A N 1
ATOM 804 C CA . ILE A 1 97 ? 27.929 10.962 10.993 1.00 48.88 97 ILE A CA 1
ATOM 805 C C . ILE A 1 97 ? 27.999 12.338 10.313 1.00 48.88 97 ILE A C 1
ATOM 807 O O . ILE A 1 97 ? 28.966 12.663 9.631 1.00 48.88 97 ILE A O 1
ATOM 811 N N . ARG A 1 98 ? 26.927 13.126 10.433 1.00 47.75 98 ARG A N 1
ATOM 812 C CA . ARG A 1 98 ? 26.935 14.584 10.251 1.00 47.75 98 ARG A CA 1
ATOM 813 C C . ARG A 1 98 ? 25.755 15.185 11.023 1.00 47.75 98 ARG A C 1
ATOM 815 O O . ARG A 1 98 ? 24.607 14.917 10.687 1.00 47.75 98 ARG A O 1
ATOM 822 N N . TYR A 1 99 ? 26.118 16.018 12.001 1.00 34.50 99 TYR A N 1
ATOM 823 C CA . TYR A 1 99 ? 25.303 16.830 12.918 1.00 34.50 99 TYR A CA 1
ATOM 824 C C . TYR A 1 99 ? 24.685 16.114 14.132 1.00 34.50 99 TYR A C 1
ATOM 826 O O . TYR A 1 99 ? 23.527 15.725 14.151 1.00 34.50 99 TYR A O 1
ATOM 834 N N . ASP A 1 100 ? 25.559 15.901 15.116 1.00 40.31 100 ASP A N 1
ATOM 835 C CA . ASP A 1 100 ? 25.573 16.584 16.419 1.00 40.31 100 ASP A CA 1
ATOM 836 C C . ASP A 1 100 ? 24.300 16.638 17.299 1.00 40.31 100 ASP A C 1
ATOM 838 O O . ASP A 1 100 ? 23.259 17.158 16.914 1.00 40.31 100 ASP A O 1
ATOM 842 N N . PHE A 1 101 ? 24.499 16.155 18.533 1.00 42.78 101 PHE A N 1
ATOM 843 C CA . PHE A 1 101 ? 23.703 16.232 19.768 1.00 42.78 101 PHE A CA 1
ATOM 844 C C . PHE A 1 101 ? 22.230 15.771 19.795 1.00 42.78 101 PHE A C 1
ATOM 846 O O . PHE A 1 101 ? 21.313 16.485 19.404 1.00 42.78 101 PHE A O 1
ATOM 853 N N . GLY A 1 102 ? 21.993 14.660 20.516 1.00 41.00 102 GLY A N 1
ATOM 854 C CA . GLY A 1 102 ? 20.844 14.573 21.432 1.00 41.00 102 GLY A CA 1
ATOM 855 C C . GLY A 1 102 ? 20.036 13.269 21.441 1.00 41.00 102 GLY A C 1
ATOM 856 O O . GLY A 1 102 ? 19.117 13.103 20.653 1.00 41.00 102 GLY A O 1
ATOM 857 N N . CYS A 1 103 ? 20.302 12.436 22.455 1.00 38.41 103 CYS A N 1
ATOM 858 C CA . CYS A 1 103 ? 19.340 11.582 23.177 1.00 38.41 103 CYS A CA 1
ATOM 859 C C . CYS A 1 103 ? 18.752 10.309 22.515 1.00 38.41 103 CYS A C 1
ATOM 861 O O . CYS A 1 103 ? 17.767 10.323 21.788 1.00 38.41 103 CYS A O 1
ATOM 863 N N . LEU A 1 104 ? 19.349 9.175 22.910 1.00 41.72 104 LEU A N 1
ATOM 864 C CA . LEU A 1 104 ? 18.739 7.956 23.478 1.00 41.72 104 LEU A CA 1
ATOM 865 C C . LEU A 1 104 ? 17.207 7.766 23.333 1.00 41.72 104 LEU A C 1
ATOM 867 O O . LEU A 1 104 ? 16.442 8.488 23.956 1.00 41.72 104 LEU A O 1
ATOM 871 N N . GLN A 1 105 ? 16.780 6.663 22.700 1.00 35.44 105 GLN A N 1
ATOM 872 C CA . GLN A 1 105 ? 15.855 5.710 23.339 1.00 35.44 105 GLN A CA 1
ATOM 873 C C . GLN A 1 105 ? 15.970 4.323 22.681 1.00 35.44 105 GLN A C 1
ATOM 875 O O . GLN A 1 105 ? 15.749 4.143 21.484 1.00 35.44 105 GLN A O 1
ATOM 880 N N . LEU A 1 106 ? 16.334 3.338 23.501 1.00 44.97 106 LEU A N 1
ATOM 881 C CA . LEU A 1 106 ? 16.443 1.918 23.176 1.00 44.97 106 LEU A CA 1
ATOM 882 C C . LEU A 1 106 ? 15.063 1.313 22.873 1.00 44.97 106 LEU A C 1
ATOM 884 O O . LEU A 1 106 ? 14.144 1.428 23.681 1.00 44.97 106 LEU A O 1
ATOM 888 N N . GLY A 1 107 ? 14.942 0.601 21.751 1.00 39.34 107 GLY A N 1
ATOM 889 C CA . GLY A 1 107 ? 13.806 -0.265 21.433 1.00 39.34 107 GLY A CA 1
ATOM 890 C C . GLY A 1 107 ? 14.299 -1.680 21.144 1.00 39.34 107 GLY A C 1
ATOM 891 O O . GLY A 1 107 ? 14.801 -1.951 20.058 1.00 39.34 107 GLY A O 1
ATOM 892 N N . GLN A 1 108 ? 14.193 -2.562 22.137 1.00 44.03 108 GLN A N 1
ATOM 893 C CA . GLN A 1 108 ? 14.588 -3.973 22.089 1.00 44.03 108 GLN A CA 1
ATOM 894 C C . GLN A 1 108 ? 13.874 -4.715 20.942 1.00 44.03 108 GLN A C 1
ATOM 896 O O . GLN A 1 108 ? 12.654 -4.869 20.958 1.00 44.03 108 GLN A O 1
ATOM 901 N N . GLY A 1 109 ? 14.636 -5.201 19.960 1.00 38.72 109 GLY A N 1
ATOM 902 C CA . GLY A 1 109 ? 14.173 -6.124 18.924 1.00 38.72 109 GLY A CA 1
ATOM 903 C C . GLY A 1 109 ? 14.908 -7.452 19.059 1.00 38.72 109 GLY A C 1
ATOM 904 O O . GLY A 1 109 ? 16.047 -7.579 18.622 1.00 38.72 109 GLY A O 1
ATOM 905 N N . HIS A 1 110 ? 14.271 -8.430 19.696 1.00 38.75 110 HIS A N 1
ATOM 906 C CA . HIS A 1 110 ? 14.818 -9.767 19.916 1.00 38.75 110 HIS A CA 1
ATOM 907 C C . HIS A 1 110 ? 14.990 -10.488 18.562 1.00 38.75 110 HIS A C 1
ATOM 909 O O . HIS A 1 110 ? 14.010 -10.901 17.943 1.00 38.75 110 HIS A O 1
ATOM 915 N N . ALA A 1 111 ? 16.228 -10.605 18.074 1.00 41.78 111 ALA A N 1
ATOM 916 C CA . ALA A 1 111 ? 16.567 -11.365 16.872 1.00 41.78 111 ALA A CA 1
ATOM 917 C C . ALA A 1 111 ? 17.171 -12.716 17.280 1.00 41.78 111 ALA A C 1
ATOM 919 O O . ALA A 1 111 ? 18.322 -12.799 17.704 1.00 41.78 111 ALA A O 1
ATOM 920 N N . THR A 1 112 ? 16.387 -13.787 17.170 1.00 41.12 112 THR A N 1
ATOM 921 C CA . THR A 1 112 ? 16.847 -15.161 17.396 1.00 41.12 112 THR A CA 1
ATOM 922 C C . THR A 1 112 ? 17.761 -15.594 16.245 1.00 41.12 112 THR A C 1
ATOM 924 O O . THR A 1 112 ? 17.316 -15.784 15.113 1.00 41.12 112 THR A O 1
ATOM 927 N N . LEU A 1 113 ? 19.055 -15.735 16.539 1.00 48.28 113 LEU A N 1
ATOM 928 C CA . LEU A 1 113 ? 20.086 -16.251 15.637 1.00 48.28 113 LEU A CA 1
ATOM 929 C C . LEU A 1 113 ? 20.033 -17.786 15.629 1.00 48.28 113 LEU A C 1
ATOM 931 O O . LEU A 1 113 ? 20.213 -18.415 16.669 1.00 48.28 113 LEU A O 1
ATOM 935 N N . LYS A 1 114 ? 19.813 -18.401 14.461 1.00 38.03 114 LYS A N 1
ATOM 936 C CA . LYS A 1 114 ? 20.145 -19.818 14.262 1.00 38.03 114 LYS A CA 1
ATOM 937 C C . LYS A 1 114 ? 21.592 -19.900 13.791 1.00 38.03 114 LYS A C 1
ATOM 939 O O . LYS A 1 114 ? 21.897 -19.488 12.675 1.00 38.03 114 LYS A O 1
ATOM 944 N N . PHE A 1 115 ? 22.464 -20.412 14.651 1.00 38.62 115 PHE A N 1
ATOM 945 C CA . PHE A 1 115 ? 23.804 -20.836 14.269 1.00 38.62 115 PHE A CA 1
ATOM 946 C C . PHE A 1 115 ? 23.669 -22.175 13.533 1.00 38.62 115 PHE A C 1
ATOM 948 O O . PHE A 1 115 ? 23.188 -23.146 14.113 1.00 38.62 115 PHE A O 1
ATOM 955 N N . ALA A 1 116 ? 24.004 -22.205 12.244 1.00 35.38 116 ALA A N 1
ATOM 956 C CA . ALA A 1 116 ? 24.302 -23.457 11.559 1.00 35.38 116 ALA A CA 1
ATOM 957 C C . ALA A 1 116 ? 25.771 -23.787 11.852 1.00 35.38 116 ALA A C 1
ATOM 959 O O . ALA A 1 116 ? 26.619 -22.898 11.746 1.00 35.38 116 ALA A O 1
ATOM 960 N N . ASN A 1 117 ? 25.995 -25.017 12.313 1.00 36.84 117 ASN A N 1
ATOM 961 C CA . ASN A 1 117 ? 27.295 -25.597 12.655 1.00 36.84 117 ASN A CA 1
ATOM 962 C C . ASN A 1 117 ? 28.137 -25.813 11.391 1.00 36.84 117 ASN A C 1
ATOM 964 O O . ASN A 1 117 ? 27.525 -26.216 10.373 1.00 36.84 117 ASN A O 1
#

Foldseek 3Di:
DDDDPQDPPDADPDDLVNLLVVVLVVCVVPVQDDLVNSCVVCVSVVGHHDSVSSVVSCCVRPVPSHVVNVVVPDPDDDDDDPDPVVVVVVVVPPVPPDDDDDDDDDDDDDDDDDDDD

Organism: Paramuricea clavata (NCBI:txid317549)

Solvent-accessible surface area (backbone atoms only — not comparable to full-atom values): 7908 Å² total; per-residue (Å²): 141,81,84,78,78,78,64,97,80,68,67,53,93,70,54,72,67,63,49,34,52,55,48,49,54,49,40,7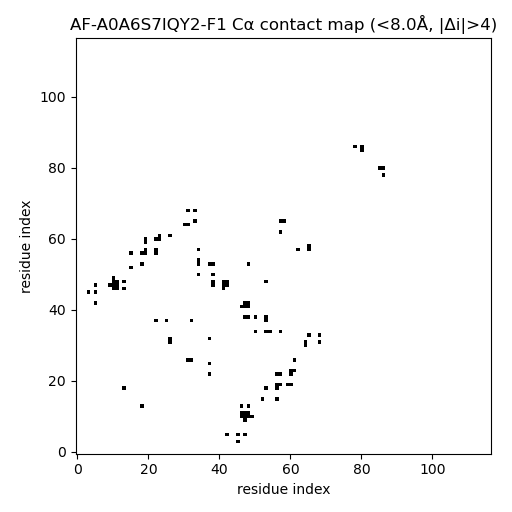0,81,36,72,82,64,47,69,70,52,50,50,52,52,36,44,76,73,71,40,40,71,57,70,65,61,53,47,53,35,43,51,73,72,37,48,65,59,51,48,53,56,58,70,63,48,79,83,74,82,84,80,91,66,100,47,84,70,58,57,64,60,65,69,54,60,84,87,65,88,72,82,83,87,84,81,90,83,92,76,92,74,91,76,88,79,82,83,81,130

InterPro domains:
  IPR058913 Integrase core domain, putative [PF24764] (79-101)

Sequence (117 aa):
NGFVFISKGTFSNISDDQLDELVRQTSSDHPNFGIRMMKGYLQSKGWRVQRDRIRCSLLRTDPIGLMQRWQKAIKRRSYNVKYPRSLWHIDGNHKLIRYDFGCLQLGQGHATLKFAN

Nearest PDB structures (foldseek):
  2lbf-assembly1_A  TM=6.436E-01  e=5.954E+00  Homo sapiens
  4beh-assembly1_B  TM=3.457E-01  e=9.655E+00  Homo sapiens

pLDDT: mean 70.93, std 18.63, range [34.5, 91.62]

Mean predicted aligned error: 15.3 Å

Secondary structure (DSSP, 8-state):
-------SSPPP---HHHHHHHHHHHHHH-TT--HHHHHHHHHHTT----HHHHHHHHHHH-HHHHHHHHHTS--------SSHHHHHHHTS-TT--SS------------------

Radius of gyration: 21.04 Å; Cα contacts (8 Å, |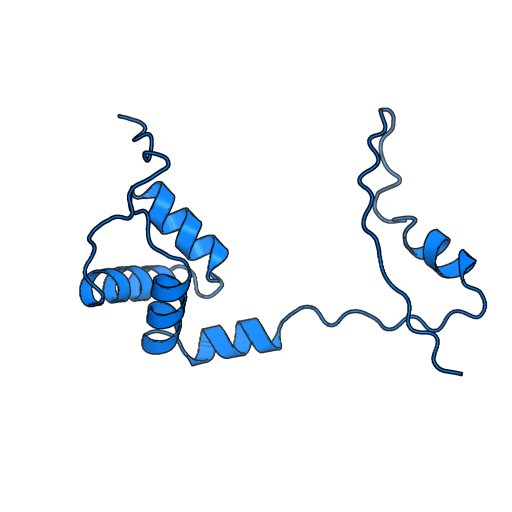Δi|>4): 60; chains: 1; bounding box: 54×47×36 Å